Protein AF-A0A1B9MQQ7-F1 (afdb_monomer)

Mean predicted aligned error: 5.85 Å

Radius of gyration: 18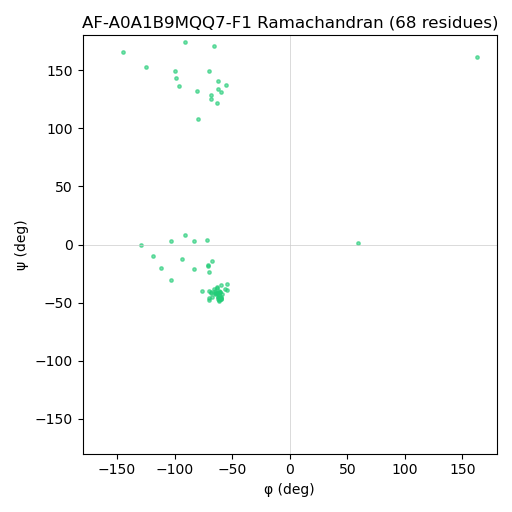.76 Å; Cα contacts (8 Å, |Δi|>4): 46; chains: 1; bounding box: 32×17×56 Å

Structure (mmCIF, N/CA/C/O backbone):
data_AF-A0A1B9MQQ7-F1
#
_entry.id   AF-A0A1B9MQ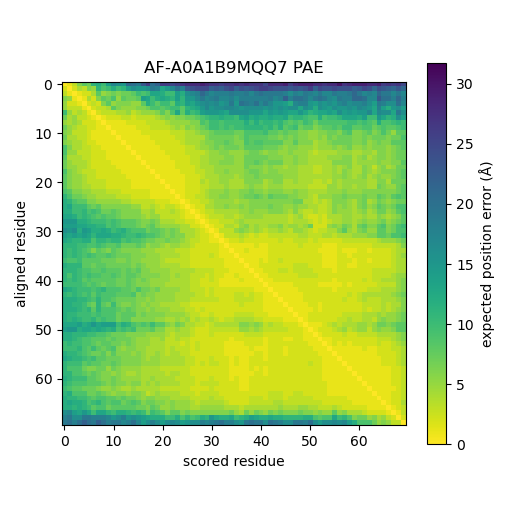Q7-F1
#
loop_
_atom_site.group_PDB
_atom_site.id
_atom_site.type_symbol
_atom_site.label_atom_id
_atom_site.label_alt_id
_atom_site.label_comp_id
_atom_site.label_asym_id
_atom_site.label_entity_id
_atom_site.label_seq_id
_atom_site.pdbx_PDB_ins_code
_atom_site.Cartn_x
_atom_site.Cartn_y
_atom_site.Cartn_z
_atom_site.occupancy
_atom_site.B_iso_or_equiv
_atom_site.auth_seq_id
_atom_site.auth_comp_id
_atom_site.auth_asym_id
_atom_site.auth_atom_id
_atom_site.pdbx_PDB_model_num
ATOM 1 N N . MET A 1 1 ? -15.515 2.859 38.430 1.00 60.09 1 MET A N 1
ATOM 2 C CA . MET A 1 1 ? -15.456 2.683 36.972 1.00 60.09 1 MET A CA 1
ATOM 3 C C . MET A 1 1 ? -16.877 2.529 36.478 1.00 60.09 1 MET A C 1
ATOM 5 O O . MET A 1 1 ? -17.514 1.522 36.785 1.00 60.09 1 MET A O 1
ATOM 9 N N . ASP A 1 2 ? -17.390 3.575 35.845 1.00 78.50 2 ASP A N 1
ATOM 10 C CA . ASP A 1 2 ? -18.771 3.657 35.363 1.00 78.50 2 ASP A CA 1
ATOM 11 C C . ASP A 1 2 ? -18.878 3.147 33.908 1.00 78.50 2 ASP A C 1
ATOM 13 O O . ASP A 1 2 ? -17.876 2.809 33.272 1.00 78.50 2 ASP A O 1
ATOM 17 N N . LEU A 1 3 ? -20.093 3.054 33.369 1.00 78.50 3 LEU A N 1
ATOM 18 C CA . LEU A 1 3 ? -20.380 2.672 31.983 1.00 78.50 3 LEU A CA 1
ATOM 19 C C . LEU A 1 3 ? -19.639 3.554 30.966 1.00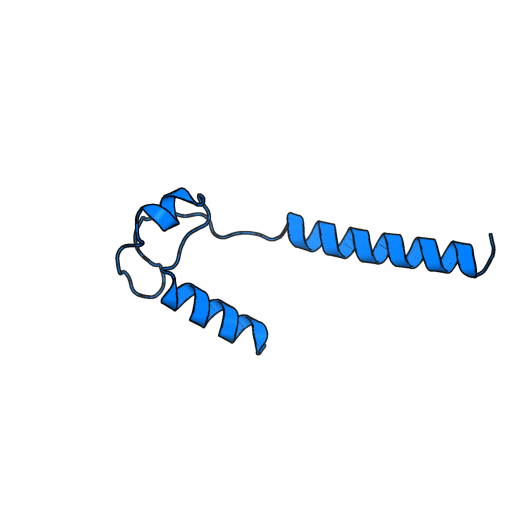 78.50 3 LEU A C 1
ATOM 21 O O . LEU A 1 3 ? -19.210 3.056 29.925 1.00 78.50 3 LEU A O 1
ATOM 25 N N . VAL A 1 4 ? -19.445 4.837 31.280 1.00 76.62 4 VAL A N 1
ATOM 26 C CA . VAL A 1 4 ? -18.713 5.789 30.430 1.00 76.62 4 VAL A CA 1
ATOM 27 C C . VAL A 1 4 ? -17.225 5.443 30.358 1.00 76.62 4 VAL A C 1
ATOM 29 O O . VAL A 1 4 ? -16.678 5.383 29.258 1.00 76.62 4 VAL A O 1
ATOM 32 N N . ASP A 1 5 ? -16.593 5.125 31.494 1.00 77.00 5 ASP A N 1
ATOM 33 C CA . ASP A 1 5 ? -15.179 4.723 31.536 1.00 77.00 5 ASP A CA 1
ATOM 34 C C . ASP A 1 5 ? -14.953 3.465 30.682 1.00 77.00 5 ASP A C 1
ATOM 36 O O . ASP A 1 5 ? -14.073 3.430 29.828 1.00 77.00 5 ASP A O 1
ATOM 40 N N . LYS A 1 6 ? -15.829 2.459 30.830 1.00 80.88 6 LYS A N 1
ATOM 41 C CA . LYS A 1 6 ? -15.765 1.204 30.058 1.00 80.88 6 LYS A CA 1
ATOM 42 C C . LYS A 1 6 ? -15.960 1.413 28.556 1.00 80.88 6 LYS A C 1
ATOM 44 O O . LYS A 1 6 ? -15.347 0.706 27.761 1.00 80.88 6 LYS A O 1
ATOM 49 N N . SER A 1 7 ? -16.824 2.354 28.174 1.00 83.81 7 SER A N 1
ATOM 50 C CA . SER A 1 7 ? -17.077 2.678 26.766 1.00 83.81 7 SER A CA 1
ATOM 51 C C . SER A 1 7 ? -15.854 3.339 26.132 1.00 83.81 7 SER A C 1
ATOM 53 O O . SER A 1 7 ? -15.479 2.999 25.016 1.00 83.81 7 SER A O 1
ATOM 55 N N . ASN A 1 8 ? -15.188 4.235 26.863 1.00 88.81 8 ASN A N 1
ATOM 56 C CA . ASN A 1 8 ? -13.999 4.918 26.368 1.00 88.81 8 ASN A CA 1
ATOM 57 C C . ASN A 1 8 ? -12.806 3.958 26.215 1.00 88.81 8 ASN A C 1
ATOM 59 O O . ASN A 1 8 ? -12.114 3.997 25.200 1.00 88.81 8 ASN A O 1
ATOM 63 N N . ASP A 1 9 ? -12.602 3.054 27.178 1.00 90.00 9 ASP A N 1
ATOM 64 C CA . ASP A 1 9 ? -11.594 1.990 27.076 1.00 90.00 9 ASP A CA 1
ATOM 65 C C . ASP A 1 9 ? -11.834 1.083 25.857 1.00 90.00 9 ASP A C 1
ATOM 67 O O . ASP A 1 9 ? -10.895 0.773 25.122 1.00 90.00 9 ASP A O 1
ATOM 71 N N . ALA A 1 10 ? -13.087 0.697 25.592 1.00 90.62 10 ALA A N 1
ATOM 72 C CA . ALA A 1 10 ? -13.430 -0.123 24.430 1.00 90.62 10 ALA A CA 1
ATOM 73 C C . ALA A 1 10 ? -13.107 0.584 23.100 1.00 90.62 10 ALA A C 1
ATOM 75 O O . ALA A 1 10 ? -12.477 -0.016 22.228 1.00 90.62 10 ALA A O 1
ATOM 76 N N . GLU A 1 11 ? -13.460 1.865 22.964 1.00 93.44 11 GLU A N 1
ATOM 77 C CA . GLU A 1 11 ? -13.140 2.661 21.772 1.00 93.44 11 GLU A CA 1
ATOM 78 C C . GLU A 1 11 ? -11.627 2.803 21.563 1.00 93.44 11 GLU A C 1
ATOM 80 O O . GLU A 1 11 ? -11.137 2.669 20.440 1.00 93.44 11 GLU A O 1
ATOM 85 N N . GLN A 1 12 ? -10.859 3.030 22.636 1.00 94.12 12 GLN A N 1
ATOM 86 C CA . GLN A 1 12 ? -9.399 3.105 22.536 1.00 94.12 12 GLN A CA 1
ATOM 87 C C . GLN A 1 12 ? -8.788 1.774 22.090 1.00 94.12 12 GLN A C 1
ATOM 89 O O . GLN A 1 12 ? -7.890 1.771 21.247 1.00 94.12 12 GLN A O 1
ATOM 94 N N . LEU A 1 13 ? -9.279 0.647 22.611 1.00 94.25 13 LEU A N 1
ATOM 95 C CA . LEU A 1 1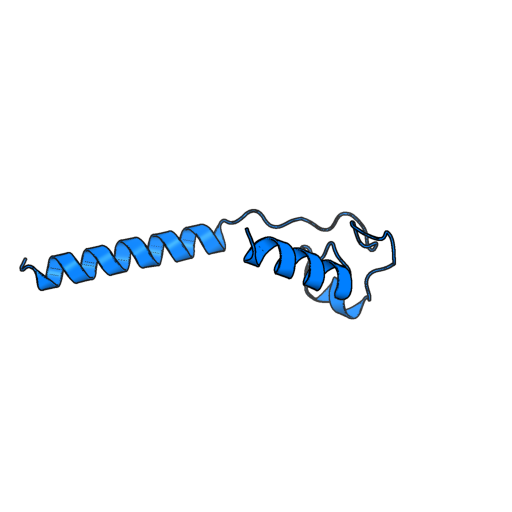3 ? -8.812 -0.679 22.205 1.00 94.25 13 LEU A CA 1
ATOM 96 C C . LEU A 1 13 ? -9.088 -0.947 20.722 1.00 94.25 13 LEU A C 1
ATOM 98 O O . LEU A 1 13 ? -8.181 -1.377 20.008 1.00 94.25 13 LEU A O 1
ATOM 102 N N . LEU A 1 14 ? -10.304 -0.658 20.252 1.00 95.50 14 LEU A N 1
ATOM 103 C CA . LEU A 1 14 ? -10.677 -0.831 18.846 1.00 95.50 14 LEU A CA 1
ATOM 104 C C . LEU A 1 14 ? -9.823 0.052 17.936 1.00 95.50 14 LEU A C 1
ATOM 106 O O . LEU A 1 14 ? -9.211 -0.442 16.989 1.00 95.50 14 LEU A O 1
ATOM 110 N N . ARG A 1 15 ? -9.696 1.335 18.278 1.00 95.06 15 ARG A N 1
ATOM 111 C CA . ARG A 1 15 ? -8.893 2.291 17.515 1.00 95.06 15 ARG A CA 1
ATOM 112 C C . ARG A 1 15 ? -7.428 1.870 17.426 1.00 95.06 15 ARG A C 1
ATOM 114 O O . ARG A 1 15 ? -6.833 1.938 16.352 1.00 95.06 15 ARG A O 1
ATOM 121 N N . ASN A 1 16 ? -6.835 1.440 18.539 1.00 96.19 16 ASN A N 1
ATOM 122 C CA . ASN A 1 16 ? -5.446 0.986 18.554 1.00 96.19 16 ASN A CA 1
ATOM 123 C C . ASN A 1 16 ? -5.270 -0.275 17.699 1.00 96.19 16 ASN A C 1
ATOM 125 O O . ASN A 1 16 ? -4.339 -0.334 16.900 1.00 96.19 16 ASN A O 1
ATOM 129 N N . ALA A 1 17 ? -6.206 -1.225 17.778 1.00 95.19 17 ALA A N 1
ATOM 130 C CA . ALA A 1 17 ? -6.180 -2.423 16.943 1.00 95.19 17 ALA A CA 1
ATOM 131 C C . ALA A 1 17 ? -6.256 -2.095 15.439 1.00 95.19 17 ALA A C 1
ATOM 133 O O . ALA A 1 17 ? -5.538 -2.693 14.637 1.00 95.19 17 ALA A O 1
ATOM 134 N N . GLU A 1 18 ? -7.081 -1.127 15.031 1.00 95.44 18 GLU A N 1
ATOM 135 C CA . GLU A 1 18 ? -7.158 -0.677 13.634 1.00 95.44 18 GLU A CA 1
ATOM 136 C C . GLU A 1 18 ? -5.859 -0.016 13.155 1.00 95.44 18 GLU A C 1
ATOM 138 O O . GLU A 1 18 ? -5.388 -0.294 12.046 1.00 95.44 18 GLU A O 1
ATOM 143 N N . ILE A 1 19 ? -5.253 0.827 13.996 1.00 95.56 19 ILE A N 1
ATOM 144 C CA . ILE A 1 19 ? -3.963 1.466 13.710 1.00 95.56 19 ILE A CA 1
ATOM 145 C C . ILE A 1 19 ? -2.873 0.405 13.546 1.00 95.56 19 ILE A C 1
ATOM 147 O O . ILE A 1 19 ? -2.142 0.429 12.553 1.00 95.56 19 ILE A O 1
ATOM 151 N N . ASP A 1 20 ? -2.795 -0.550 14.470 1.00 95.44 20 ASP A N 1
ATOM 152 C CA . ASP A 1 20 ? -1.799 -1.618 14.437 1.00 95.44 20 ASP A CA 1
ATOM 153 C C . ASP A 1 20 ? -1.967 -2.499 13.198 1.00 95.44 20 ASP A C 1
ATOM 155 O O . ASP A 1 20 ? -0.983 -2.809 12.521 1.00 95.44 20 ASP A O 1
ATOM 159 N N . ASN A 1 21 ? -3.205 -2.838 12.833 1.00 93.56 21 ASN A N 1
ATOM 160 C CA . ASN A 1 21 ? -3.499 -3.568 11.600 1.00 93.56 21 ASN A CA 1
ATOM 161 C C . ASN A 1 21 ? -3.045 -2.793 10.354 1.00 93.56 21 ASN A C 1
ATOM 163 O O . ASN A 1 21 ? -2.490 -3.372 9.417 1.00 93.56 21 ASN A O 1
ATOM 167 N N . TYR A 1 22 ? -3.244 -1.473 10.331 1.00 91.44 22 TYR A N 1
ATOM 168 C CA . TYR A 1 22 ? -2.820 -0.637 9.213 1.00 91.44 22 TYR A CA 1
ATOM 169 C C . TYR A 1 22 ? -1.294 -0.489 9.119 1.00 91.44 22 TYR A C 1
ATOM 171 O O . TYR A 1 22 ? -0.741 -0.505 8.013 1.00 91.44 22 TYR A O 1
ATOM 179 N N . ILE A 1 23 ? -0.606 -0.339 10.253 1.00 91.44 23 ILE A N 1
ATOM 180 C CA . ILE A 1 23 ? 0.853 -0.180 10.308 1.00 91.44 23 ILE A CA 1
ATOM 181 C C . ILE A 1 23 ? 1.548 -1.486 9.925 1.00 91.44 23 ILE A C 1
ATOM 183 O O . ILE A 1 23 ? 2.446 -1.470 9.083 1.00 91.44 23 ILE A O 1
ATOM 187 N N . ASN A 1 24 ? 1.095 -2.610 10.484 1.00 91.06 24 ASN A N 1
ATOM 188 C CA . ASN A 1 24 ? 1.721 -3.919 10.305 1.00 91.06 24 ASN A CA 1
ATOM 189 C C . ASN A 1 24 ? 1.299 -4.635 9.013 1.00 91.06 24 ASN A C 1
ATOM 191 O O . ASN A 1 24 ? 1.724 -5.765 8.763 1.00 91.06 24 ASN A O 1
ATOM 195 N N . ARG A 1 25 ? 0.480 -4.003 8.160 1.00 88.88 25 ARG A N 1
ATOM 196 C CA . ARG A 1 25 ? 0.095 -4.593 6.874 1.00 88.88 25 ARG A CA 1
ATOM 197 C C . ARG A 1 25 ? 1.329 -4.847 6.006 1.00 88.88 25 ARG A C 1
ATOM 199 O O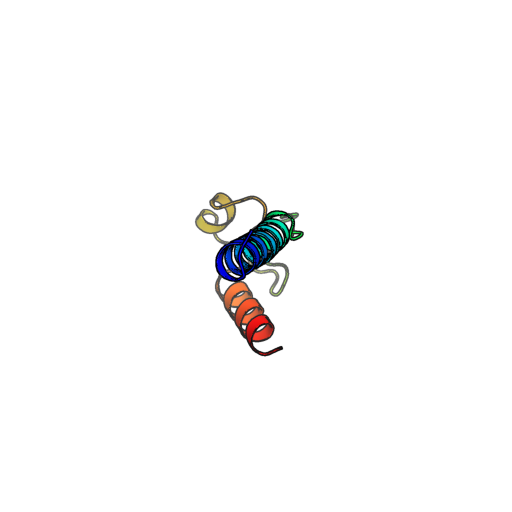 . ARG A 1 25 ? 2.140 -3.948 5.770 1.00 88.88 25 ARG A O 1
ATOM 206 N N . VAL A 1 26 ? 1.426 -6.057 5.460 1.00 88.31 26 VAL A N 1
ATOM 207 C CA . VAL A 1 26 ? 2.484 -6.410 4.509 1.00 88.31 26 VAL A CA 1
ATOM 208 C C . VAL A 1 26 ? 2.325 -5.552 3.256 1.00 88.31 26 VAL A C 1
ATOM 210 O O . VAL A 1 26 ? 1.278 -5.557 2.603 1.00 88.31 26 VAL A O 1
ATOM 213 N N . ARG A 1 27 ? 3.368 -4.789 2.930 1.00 86.88 27 ARG A N 1
ATOM 214 C CA . ARG A 1 27 ? 3.446 -4.009 1.692 1.00 86.88 27 ARG A CA 1
ATOM 215 C C . ARG A 1 27 ? 4.284 -4.775 0.673 1.00 86.88 27 ARG A C 1
ATOM 217 O O . ARG A 1 27 ? 5.261 -5.410 1.068 1.00 86.88 27 ARG A O 1
ATOM 224 N N . PRO A 1 28 ? 3.935 -4.716 -0.621 1.00 86.75 28 PRO A N 1
ATOM 225 C CA . PRO A 1 28 ? 4.792 -5.283 -1.648 1.00 86.75 28 PRO A CA 1
ATOM 226 C C . PRO A 1 28 ? 6.134 -4.548 -1.645 1.00 86.75 28 PRO A C 1
ATOM 228 O O . PRO A 1 28 ? 6.174 -3.331 -1.470 1.00 86.75 28 PRO A O 1
ATOM 231 N N . GLN A 1 29 ? 7.222 -5.287 -1.833 1.00 89.75 29 GLN A N 1
ATOM 232 C CA . GLN A 1 29 ? 8.549 -4.718 -2.024 1.00 89.75 29 GLN A CA 1
ATOM 233 C C . GLN A 1 29 ? 8.844 -4.641 -3.520 1.00 89.75 29 GLN A C 1
ATOM 235 O O . GLN A 1 29 ? 8.565 -5.582 -4.264 1.00 89.75 29 GLN A O 1
ATOM 240 N N . ARG A 1 30 ? 9.407 -3.516 -3.962 1.00 89.31 30 ARG A N 1
ATOM 241 C CA . ARG A 1 30 ? 9.837 -3.335 -5.343 1.00 89.31 30 ARG A CA 1
ATOM 242 C C . ARG A 1 30 ? 11.035 -4.229 -5.646 1.00 89.31 30 ARG A C 1
ATOM 244 O O . ARG A 1 30 ? 12.052 -4.148 -4.963 1.00 89.31 30 ARG A O 1
ATOM 251 N N . VAL A 1 31 ? 10.896 -5.046 -6.688 1.00 88.31 31 VAL A N 1
ATOM 252 C CA . VAL A 1 31 ? 11.942 -5.946 -7.209 1.00 88.31 31 VAL A CA 1
ATOM 253 C C . VAL A 1 31 ? 12.459 -5.524 -8.589 1.00 88.31 31 VAL A C 1
ATOM 255 O O . VAL A 1 31 ? 13.560 -5.910 -8.966 1.00 88.31 31 VAL A O 1
ATOM 258 N N . SER A 1 32 ? 11.692 -4.718 -9.326 1.00 91.62 32 SER A N 1
ATOM 259 C CA . SER A 1 32 ? 12.034 -4.185 -10.647 1.00 91.62 32 SER A CA 1
ATOM 260 C C . SER A 1 32 ? 11.484 -2.766 -10.818 1.00 91.62 32 SER A C 1
ATOM 262 O O . SER A 1 32 ? 10.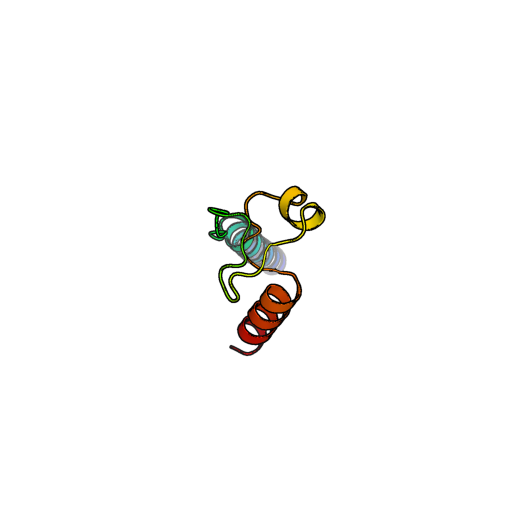620 -2.329 -10.058 1.00 91.62 32 SER A O 1
ATOM 264 N N . ASP A 1 33 ? 11.965 -2.060 -11.842 1.00 94.50 33 ASP A N 1
ATOM 265 C CA . ASP A 1 33 ? 11.453 -0.740 -12.237 1.00 94.50 33 ASP A CA 1
ATOM 266 C C . ASP A 1 33 ? 10.316 -0.835 -13.283 1.00 94.50 33 ASP A C 1
ATOM 268 O O . ASP A 1 33 ? 9.853 0.174 -13.816 1.00 94.50 33 ASP A O 1
ATOM 272 N N . SER A 1 34 ? 9.838 -2.053 -13.561 1.00 96.31 34 SER A N 1
ATOM 273 C CA . SER A 1 34 ? 8.686 -2.351 -14.417 1.00 96.31 34 SER A CA 1
ATOM 274 C C . SER A 1 34 ? 7.422 -2.612 -13.591 1.00 96.31 34 SER A C 1
ATOM 276 O O . SER A 1 34 ? 7.475 -3.102 -12.462 1.00 96.31 34 SER A O 1
ATOM 278 N N . CYS A 1 35 ? 6.263 -2.276 -14.151 1.00 96.38 35 CYS A N 1
ATOM 279 C CA . CYS A 1 35 ? 4.965 -2.550 -13.549 1.00 96.38 35 CYS A CA 1
ATOM 280 C C . CYS A 1 35 ? 4.678 -4.056 -13.531 1.00 96.38 35 CYS A C 1
ATOM 282 O O . CYS A 1 35 ? 4.689 -4.688 -14.578 1.00 96.38 35 CYS A O 1
ATOM 284 N N . ILE A 1 36 ? 4.313 -4.613 -12.373 1.00 95.75 36 ILE A N 1
ATOM 285 C CA . ILE A 1 36 ? 4.008 -6.052 -12.235 1.00 95.75 36 ILE A CA 1
ATOM 286 C C . ILE A 1 36 ? 2.745 -6.523 -12.977 1.00 95.75 36 ILE A C 1
ATOM 288 O O . ILE A 1 36 ? 2.520 -7.724 -13.072 1.00 95.75 36 ILE A O 1
ATOM 292 N N . ASP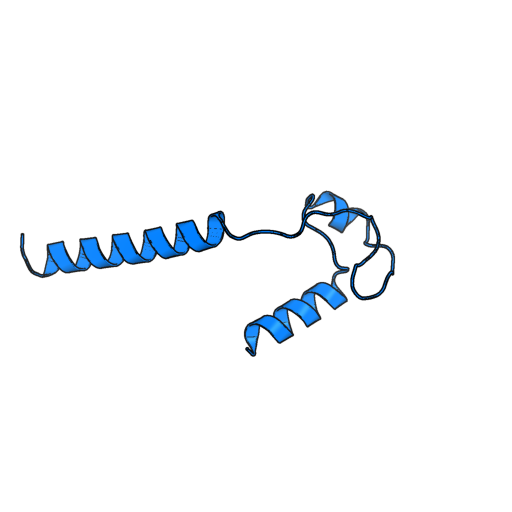 A 1 37 ? 1.890 -5.600 -13.430 1.00 96.06 37 ASP A N 1
ATOM 293 C CA . ASP A 1 37 ? 0.619 -5.941 -14.086 1.00 96.06 37 ASP A CA 1
ATOM 294 C C . ASP A 1 37 ? 0.664 -5.776 -15.614 1.00 96.06 37 ASP A C 1
ATOM 296 O O . ASP A 1 37 ? -0.081 -6.457 -16.314 1.00 96.06 37 ASP A O 1
ATOM 300 N N . CYS A 1 38 ? 1.470 -4.843 -16.131 1.00 96.38 38 CYS A N 1
ATOM 301 C CA . CYS A 1 38 ? 1.510 -4.513 -17.562 1.00 96.38 38 CYS A CA 1
ATOM 302 C C . CYS A 1 38 ? 2.918 -4.509 -18.166 1.00 96.38 38 CYS A C 1
ATOM 304 O O . CYS A 1 38 ? 3.059 -4.203 -19.344 1.00 96.38 38 CYS A O 1
ATOM 306 N N . ASP A 1 39 ? 3.950 -4.796 -17.368 1.00 96.31 39 ASP A N 1
ATOM 307 C CA . ASP A 1 39 ? 5.368 -4.819 -17.749 1.00 96.31 39 ASP A CA 1
ATOM 308 C C . ASP A 1 39 ? 5.943 -3.497 -18.298 1.00 96.31 39 ASP A C 1
ATOM 310 O O . ASP A 1 39 ? 7.135 -3.409 -18.597 1.00 96.31 39 ASP A O 1
ATOM 314 N N . GLU A 1 40 ? 5.146 -2.429 -18.359 1.00 96.50 40 GLU A N 1
ATOM 315 C CA . GLU A 1 40 ? 5.604 -1.098 -18.754 1.00 96.50 40 GLU A CA 1
ATOM 316 C C . GLU A 1 40 ? 6.511 -0.461 -17.685 1.00 96.50 40 GLU A C 1
ATOM 318 O O . GLU A 1 40 ? 6.334 -0.700 -16.482 1.00 96.50 40 GLU A O 1
ATOM 323 N N . PRO A 1 41 ? 7.478 0.383 -18.087 1.00 96.38 41 PRO A N 1
ATOM 324 C CA . PRO A 1 41 ? 8.356 1.071 -17.147 1.00 96.38 41 PRO A CA 1
ATOM 325 C C . PRO A 1 41 ? 7.566 2.010 -16.224 1.00 96.38 41 PRO A C 1
ATOM 327 O O . PRO A 1 41 ? 6.734 2.802 -16.669 1.00 96.38 41 PRO A O 1
ATOM 330 N N . ILE A 1 42 ? 7.852 1.963 -14.920 1.00 96.12 42 ILE A N 1
ATOM 331 C CA . ILE A 1 42 ? 7.260 2.889 -13.951 1.00 96.12 42 ILE A CA 1
ATOM 332 C C . ILE A 1 42 ? 8.035 4.217 -14.005 1.00 96.12 42 ILE A C 1
ATOM 334 O O . ILE A 1 42 ? 9.263 4.207 -13.912 1.00 96.12 42 ILE A O 1
ATOM 338 N N . PRO A 1 43 ? 7.355 5.378 -14.088 1.00 94.69 43 PRO A N 1
ATOM 339 C CA . PRO A 1 43 ? 8.028 6.673 -14.089 1.00 94.69 43 PRO A CA 1
ATOM 340 C C . PRO A 1 43 ? 8.947 6.865 -12.874 1.00 94.69 43 PRO A C 1
ATOM 342 O O . PRO A 1 43 ? 8.554 6.577 -11.739 1.00 94.69 43 PRO A O 1
ATOM 345 N N . ALA A 1 44 ? 10.142 7.418 -13.103 1.00 94.19 44 ALA A N 1
ATOM 346 C CA . ALA A 1 44 ? 11.158 7.620 -12.066 1.00 94.19 44 ALA A CA 1
ATOM 347 C C . ALA A 1 44 ? 10.641 8.442 -10.872 1.00 94.19 44 ALA A C 1
ATOM 349 O O . ALA A 1 44 ? 10.913 8.105 -9.722 1.00 94.19 44 ALA A O 1
ATOM 350 N N . GLU A 1 45 ? 9.822 9.466 -11.129 1.00 94.44 45 GLU A N 1
ATOM 351 C CA . GLU A 1 45 ? 9.167 10.269 -10.088 1.00 94.44 45 GLU A CA 1
ATOM 352 C C . GLU A 1 45 ? 8.361 9.403 -9.110 1.00 94.44 45 GLU A C 1
ATOM 354 O O . GLU A 1 45 ? 8.407 9.614 -7.898 1.00 94.44 45 GLU A O 1
ATOM 359 N N . ARG A 1 46 ? 7.674 8.371 -9.618 1.00 93.69 46 ARG A N 1
ATOM 360 C CA . ARG A 1 46 ? 6.916 7.432 -8.784 1.00 93.69 46 ARG A CA 1
ATOM 361 C C . ARG A 1 46 ? 7.824 6.442 -8.077 1.00 93.69 46 ARG A C 1
ATOM 363 O O . ARG A 1 46 ? 7.595 6.168 -6.905 1.00 93.69 46 ARG A O 1
ATOM 370 N N . LEU A 1 47 ? 8.860 5.932 -8.738 1.00 93.44 47 LEU A N 1
ATOM 371 C CA . LEU A 1 47 ? 9.837 5.035 -8.109 1.00 93.44 47 LEU A CA 1
ATOM 372 C C . LEU A 1 47 ? 10.550 5.700 -6.919 1.00 93.44 47 LEU A C 1
ATOM 374 O O . LEU A 1 47 ? 10.809 5.043 -5.907 1.00 93.44 47 LEU A O 1
ATOM 378 N N . ASN A 1 48 ? 10.805 7.005 -7.003 1.00 93.69 48 ASN A N 1
ATOM 379 C CA . ASN A 1 48 ? 11.428 7.786 -5.934 1.00 93.69 48 ASN A CA 1
ATOM 380 C C . ASN A 1 48 ? 10.506 8.013 -4.723 1.00 93.69 48 ASN A C 1
ATOM 382 O O . ASN A 1 48 ? 10.996 8.311 -3.637 1.00 93.69 48 ASN A O 1
ATOM 386 N N . ALA A 1 49 ? 9.188 7.827 -4.868 1.00 91.88 49 ALA A N 1
ATOM 387 C CA . ALA A 1 49 ? 8.235 7.978 -3.766 1.00 91.88 49 ALA A CA 1
ATOM 388 C C . ALA A 1 49 ? 8.326 6.849 -2.718 1.00 91.88 49 ALA A C 1
ATOM 390 O O . ALA A 1 49 ? 7.851 7.008 -1.590 1.00 91.88 49 ALA A O 1
ATOM 391 N N . GLY A 1 50 ? 8.926 5.703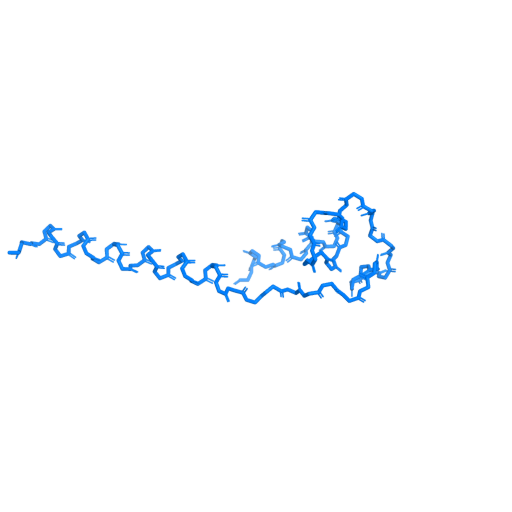 -3.062 1.00 89.38 50 GLY A N 1
ATOM 392 C CA . GLY A 1 50 ? 9.224 4.657 -2.087 1.00 89.38 50 GLY A CA 1
ATOM 393 C C . GLY A 1 50 ? 9.516 3.278 -2.677 1.00 89.38 50 GLY A C 1
ATOM 394 O O . GLY A 1 50 ? 9.126 2.942 -3.794 1.00 89.38 50 GLY A O 1
ATOM 395 N N . GLY A 1 51 ? 10.156 2.429 -1.869 1.00 89.75 51 GLY A N 1
ATOM 396 C CA . GLY A 1 51 ? 10.514 1.051 -2.230 1.00 89.75 51 GLY A CA 1
ATOM 397 C C . GLY A 1 51 ? 9.344 0.062 -2.312 1.00 89.75 51 GLY A C 1
ATOM 398 O O . GLY A 1 51 ? 9.578 -1.120 -2.520 1.00 89.75 51 GLY A O 1
ATOM 399 N N . TYR A 1 52 ? 8.099 0.514 -2.136 1.00 92.44 52 TYR A N 1
ATOM 400 C CA . TYR A 1 52 ? 6.886 -0.314 -2.221 1.00 92.44 52 TYR A CA 1
ATOM 401 C C . TYR A 1 52 ? 6.111 -0.132 -3.537 1.00 92.44 52 TYR A C 1
ATOM 403 O O . TYR A 1 52 ? 5.027 -0.686 -3.722 1.00 92.44 52 TYR A O 1
ATOM 411 N N . ILE A 1 53 ? 6.637 0.687 -4.448 1.00 94.62 53 ILE A N 1
ATOM 412 C CA . ILE A 1 53 ? 6.000 0.989 -5.728 1.00 94.62 53 ILE A CA 1
ATOM 413 C C . ILE A 1 53 ? 6.265 -0.163 -6.697 1.00 94.62 53 ILE A C 1
ATOM 415 O O . ILE A 1 53 ? 7.387 -0.333 -7.156 1.00 94.62 53 ILE A O 1
ATOM 419 N N . VAL A 1 54 ? 5.226 -0.947 -6.992 1.00 96.06 54 VAL A N 1
ATOM 420 C CA . VAL A 1 54 ? 5.298 -2.125 -7.883 1.00 96.06 54 VAL A CA 1
ATOM 421 C C . VAL A 1 54 ? 4.414 -2.017 -9.130 1.00 96.06 54 VAL A C 1
ATOM 423 O O . VAL A 1 54 ? 4.515 -2.837 -10.031 1.00 96.06 54 VAL A O 1
ATOM 426 N N . ARG A 1 55 ? 3.539 -1.009 -9.204 1.00 95.88 55 ARG A N 1
ATOM 427 C CA . ARG A 1 55 ? 2.609 -0.779 -10.325 1.00 95.88 55 ARG A CA 1
ATOM 428 C C . ARG A 1 55 ? 2.769 0.619 -10.893 1.00 95.88 55 ARG A C 1
ATOM 430 O O . ARG A 1 55 ? 3.094 1.536 -10.134 1.00 95.88 55 ARG A O 1
ATOM 437 N N . CYS A 1 56 ? 2.461 0.810 -12.177 1.00 95.81 56 CYS A N 1
ATOM 438 C CA . CYS A 1 56 ? 2.232 2.136 -12.761 1.00 95.81 56 CYS A CA 1
ATOM 439 C C . CYS A 1 56 ? 0.972 2.796 -12.154 1.00 95.81 56 CYS A C 1
ATOM 441 O O . CYS A 1 56 ? 0.250 2.168 -11.376 1.00 95.81 56 CYS A O 1
ATOM 443 N N . ILE A 1 57 ? 0.732 4.080 -12.443 1.00 95.50 57 ILE A N 1
ATOM 444 C CA . ILE A 1 57 ? -0.376 4.823 -11.820 1.00 95.50 57 ILE A CA 1
ATOM 445 C C . ILE A 1 57 ? -1.744 4.253 -12.219 1.00 95.50 57 ILE A C 1
ATOM 447 O O . ILE A 1 57 ? -2.606 4.081 -11.359 1.00 95.50 57 ILE A O 1
ATOM 451 N N . ASP A 1 58 ? -1.897 3.860 -13.482 1.00 96.62 58 ASP A N 1
ATOM 452 C CA . ASP A 1 58 ? -3.156 3.339 -14.015 1.00 96.62 58 ASP A CA 1
ATOM 453 C C . ASP A 1 58 ? -3.470 1.951 -13.449 1.00 96.62 58 ASP A C 1
ATOM 455 O O . ASP A 1 58 ? -4.558 1.710 -12.922 1.00 96.62 58 ASP A O 1
ATOM 459 N N . CYS A 1 59 ? -2.484 1.047 -13.453 1.00 96.56 59 CYS A N 1
ATOM 460 C CA . CYS A 1 59 ? -2.637 -0.279 -12.853 1.00 96.56 59 CYS A CA 1
ATOM 461 C C . CYS A 1 59 ? -2.880 -0.192 -11.339 1.00 96.56 59 CYS A C 1
ATOM 463 O O . CYS A 1 59 ? -3.689 -0.947 -10.799 1.00 96.56 59 CYS A O 1
ATOM 465 N N . GLN A 1 60 ? -2.234 0.755 -10.644 1.00 95.69 60 GLN A N 1
ATOM 466 C CA . GLN A 1 60 ? -2.491 0.999 -9.223 1.00 95.69 60 GLN A CA 1
ATOM 467 C C . GLN A 1 60 ? -3.944 1.428 -8.981 1.00 95.69 60 GLN A C 1
ATOM 469 O O . GLN A 1 60 ? -4.592 0.887 -8.084 1.00 95.69 60 GLN A O 1
ATOM 474 N N . TYR A 1 61 ? -4.475 2.344 -9.794 1.00 96.50 61 TYR A N 1
ATOM 475 C CA . TYR A 1 61 ? -5.867 2.783 -9.698 1.00 96.50 61 TYR A CA 1
ATOM 476 C C . TYR A 1 61 ? -6.849 1.619 -9.899 1.00 96.50 61 TYR A C 1
ATOM 478 O O . TYR A 1 61 ? -7.755 1.419 -9.087 1.00 96.50 61 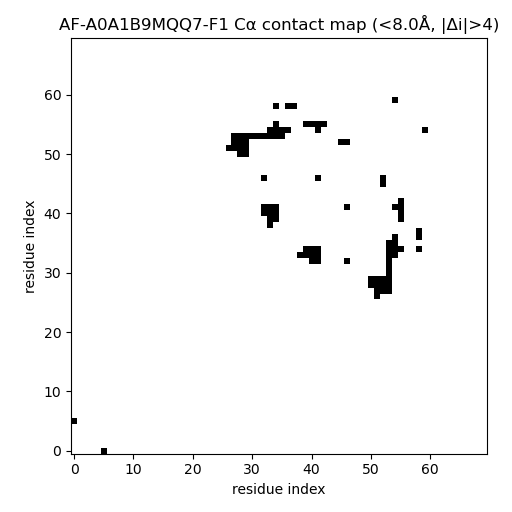TYR A O 1
ATOM 486 N N . ILE A 1 62 ? -6.633 0.795 -10.930 1.00 96.69 62 ILE A N 1
ATOM 487 C CA . ILE A 1 62 ? -7.468 -0.384 -11.209 1.00 96.69 62 ILE A CA 1
ATOM 488 C C . ILE A 1 62 ? -7.406 -1.387 -10.049 1.00 96.69 62 ILE A C 1
ATOM 490 O O . ILE A 1 62 ? -8.437 -1.923 -9.635 1.00 96.69 62 ILE A O 1
ATOM 494 N N . TYR A 1 63 ? -6.211 -1.642 -9.511 1.00 95.12 63 TYR A N 1
ATOM 495 C CA . TYR A 1 63 ? -6.018 -2.539 -8.373 1.00 95.12 63 TYR A CA 1
ATOM 496 C C . TYR A 1 63 ? -6.790 -2.063 -7.136 1.00 95.12 63 TYR A C 1
ATOM 498 O O . TYR A 1 63 ? -7.499 -2.852 -6.510 1.00 95.12 63 TYR A O 1
ATOM 506 N N . GLU A 1 64 ? -6.700 -0.776 -6.799 1.00 94.50 64 GLU A N 1
ATOM 507 C CA . GLU A 1 64 ? -7.418 -0.190 -5.663 1.00 94.50 64 GLU A CA 1
ATOM 508 C C . GLU A 1 64 ? -8.934 -0.191 -5.863 1.00 94.50 64 GLU A C 1
ATOM 510 O O . GLU A 1 64 ? -9.672 -0.463 -4.915 1.00 94.50 64 GLU A O 1
ATOM 515 N N . LEU A 1 65 ? -9.407 0.063 -7.087 1.00 95.50 65 LEU A N 1
ATOM 516 C CA . LEU A 1 65 ? -10.829 0.005 -7.417 1.00 95.50 65 LEU A CA 1
ATOM 517 C C . LEU A 1 65 ? -11.389 -1.407 -7.207 1.00 95.50 65 LEU A C 1
ATOM 519 O O . LEU A 1 65 ? -12.430 -1.559 -6.571 1.00 95.50 65 LEU A O 1
ATOM 523 N N . LYS A 1 66 ? -10.669 -2.438 -7.670 1.00 93.19 66 LYS A N 1
ATOM 524 C CA . LYS A 1 66 ? -11.034 -3.846 -7.437 1.00 93.19 66 LYS A CA 1
ATOM 525 C C . LYS A 1 66 ? -11.048 -4.188 -5.947 1.00 93.19 66 LYS A C 1
ATOM 527 O O . LYS A 1 66 ? -11.951 -4.875 -5.491 1.00 93.19 66 LYS A O 1
ATOM 532 N N . LYS A 1 67 ? -10.082 -3.672 -5.180 1.00 90.12 67 LYS A N 1
ATOM 533 C CA . LYS A 1 67 ? -9.974 -3.912 -3.732 1.00 90.12 67 LYS A CA 1
ATOM 534 C C . LYS A 1 67 ? -11.058 -3.239 -2.892 1.00 90.12 67 LYS A C 1
ATOM 536 O O . LYS A 1 67 ? -11.273 -3.666 -1.771 1.00 90.12 67 LYS A O 1
ATOM 541 N N . LYS A 1 68 ? -11.681 -2.167 -3.389 1.00 85.88 68 LYS A N 1
ATOM 542 C CA . LYS A 1 68 ? -12.785 -1.472 -2.704 1.00 85.88 68 LYS A CA 1
ATOM 543 C C . LYS A 1 68 ? -14.148 -2.127 -2.938 1.00 85.88 68 LYS A C 1
ATOM 545 O O . LYS A 1 68 ? -15.077 -1.835 -2.196 1.00 85.88 68 LYS A O 1
ATOM 550 N N . GLN A 1 69 ? -14.286 -2.921 -4.000 1.00 73.75 69 GLN A N 1
ATOM 551 C CA . GLN A 1 69 ? -15.550 -3.559 -4.388 1.00 73.75 69 GLN A CA 1
ATOM 552 C C . GLN A 1 69 ? -15.722 -4.975 -3.820 1.00 73.75 69 GLN A C 1
ATOM 554 O O . GLN A 1 69 ? -16.822 -5.516 -3.909 1.00 73.75 69 GLN A O 1
ATOM 559 N N . GLY A 1 70 ? -14.657 -5.573 -3.282 1.00 52.72 70 GLY A N 1
ATOM 560 C CA . GLY A 1 70 ? -14.694 -6.846 -2.559 1.00 52.72 70 GLY A CA 1
ATOM 561 C C . GLY A 1 70 ? -14.544 -6.617 -1.069 1.00 52.72 70 GLY A C 1
ATOM 562 O O . GLY A 1 70 ? -15.232 -7.333 -0.314 1.00 52.72 70 GLY A O 1
#

Solvent-accessible surface area (backbone atoms only — not comparable to full-atom values): 4200 Å² total; per-residue (Å²): 134,54,74,65,55,55,50,52,54,50,52,52,52,53,52,49,52,53,51,50,54,63,68,69,50,88,71,62,70,46,87,56,68,41,11,78,86,75,65,48,75,40,57,65,76,58,53,72,75,37,67,53,48,42,51,34,74,68,58,42,50,54,51,52,54,55,64,72,76,107

Foldseek 3Di:
DDPVVVVVVVVVVVVVVVVCCVVPDDAAFDPDQAAPPPRHGADPVQVVVDRRDRHHPVVVVVVVVVVVVD

Secondary structure (DSSP, 8-state):
--HHHHHHHHHHHHHHHHHHHHHSPPPPPP--SB-TTT-PBPPHHHHTT-TT--S-HHHHHHHHHHHHH-

Nearest PDB structures (foldseek):
  6psr-assembly1_N  TM=8.292E-01  e=1.711E-03  Escherichia coli
  6psq-assembly1_N  TM=8.215E-01  e=7.754E-03  Escherichia coli
  2kgo-assembly1_A  TM=4.545E-01  e=1.131E-02  Escherichia coli K-12
  4ijj-assembly3_C  TM=8.494E-01  e=6.201E-01  Pseudomonas aeruginosa UCBPP-PA14

Sequence (70 aa):
MDLVDKSNDAEQLLRNAEIDNYINRVRPQRVSDSCIDCDEPIPAERLNAGGYIVRCIDCQYIYELKKKQG

pLDDT: mean 90.88, std 8.0, range [52.72, 96.69]